Protein AF-A0A935I347-F1 (afdb_monomer_lite)

Foldseek 3Di:
DDDPVQDDVNDHDDDDPDDPPDDPLAFFFDFDFDADVVLDPQQQDDDPQDGDGDPVVVVVVVVLVCCCVVPVQFDADDFGFDQDPVDNRTTRRRTGGGRRDD

pLDDT: mean 70.7, std 15.83, range [39.5, 91.5]

Sequence (102 aa):
MKSNSAKFKNKYRIPSARLQSWDYGKNGSYFITICTKNREHFFGEIFNEKMHFNEIGKIADKYWKEIPIHFPFIELGYVYAHQNLIDKNMSADAQVMVQGMR

Radius of gyration: 18.75 Å; chains: 1; bounding box: 40×50×45 Å

Secondary structure (DSSP, 8-state):
----TTEETTEE-PPPSS-TT--TTSSB-----BPPGGG--TTEEEETTEEEE-HHHHHHHHHHHHHHHH-TT-----------SS-SS--B------B---

Structure (mmCIF, N/CA/C/O backbone):
data_AF-A0A935I347-F1
#
_entry.id   AF-A0A935I347-F1
#
loop_
_atom_site.group_PDB
_atom_site.id
_atom_site.type_symbol
_atom_site.label_atom_id
_atom_site.label_alt_id
_atom_site.label_comp_id
_atom_site.label_asym_id
_atom_site.label_entity_id
_atom_site.label_seq_id
_atom_site.pdbx_PDB_ins_code
_atom_site.Cartn_x
_atom_site.Cartn_y
_atom_site.Cartn_z
_atom_site.occupancy
_atom_site.B_iso_or_equiv
_atom_site.auth_seq_id
_atom_site.auth_comp_id
_atom_site.auth_asym_id
_atom_site.auth_atom_id
_atom_site.pdbx_PDB_model_num
ATOM 1 N N . MET A 1 1 ? -23.617 -32.155 -29.149 1.00 39.50 1 MET A N 1
ATOM 2 C CA . MET A 1 1 ? -23.518 -31.917 -27.690 1.00 39.50 1 MET A CA 1
ATOM 3 C C . MET A 1 1 ? -22.556 -30.760 -27.459 1.00 39.50 1 MET A C 1
ATOM 5 O O . MET A 1 1 ? -21.398 -30.877 -27.836 1.00 39.50 1 MET A O 1
ATOM 9 N N . LYS A 1 2 ? -23.024 -29.612 -26.951 1.00 44.25 2 LYS A N 1
ATOM 10 C CA . LYS A 1 2 ? -22.150 -28.458 -26.687 1.00 44.25 2 LYS A CA 1
ATOM 11 C C . LYS A 1 2 ? -21.403 -28.703 -25.374 1.00 44.25 2 LYS A C 1
ATOM 13 O O . LYS A 1 2 ? -22.027 -28.780 -24.320 1.00 44.25 2 LYS A O 1
ATOM 18 N N . SER A 1 3 ? -20.085 -28.871 -25.460 1.00 48.00 3 SER A N 1
ATOM 19 C CA . SER A 1 3 ? -19.182 -28.849 -24.307 1.00 48.00 3 SER A CA 1
ATOM 20 C C . SER A 1 3 ? -19.367 -27.515 -23.580 1.00 48.00 3 SER A C 1
ATOM 22 O O . SER A 1 3 ? -19.092 -26.453 -24.138 1.00 48.00 3 SER A O 1
ATOM 24 N N . ASN A 1 4 ? -19.920 -27.556 -22.370 1.00 57.44 4 ASN A N 1
ATOM 25 C CA . ASN A 1 4 ? -20.160 -26.367 -21.562 1.00 57.44 4 ASN A CA 1
ATOM 26 C C . ASN A 1 4 ? -18.816 -25.951 -20.933 1.00 57.44 4 ASN A C 1
ATOM 28 O O . ASN A 1 4 ? -18.451 -26.423 -19.856 1.00 57.44 4 ASN A O 1
ATOM 32 N N . SER A 1 5 ? -18.056 -25.108 -21.640 1.00 61.50 5 SER A N 1
ATOM 33 C CA . SER A 1 5 ? -16.663 -24.731 -21.326 1.00 61.50 5 SER A CA 1
ATOM 34 C C . SER A 1 5 ? -16.477 -23.935 -20.024 1.00 61.50 5 SER A C 1
ATOM 36 O O . SER A 1 5 ? -15.349 -23.641 -19.637 1.00 61.50 5 SER A O 1
ATOM 38 N N . ALA A 1 6 ? -17.563 -23.606 -19.318 1.00 63.66 6 ALA A N 1
ATOM 39 C CA . ALA A 1 6 ? -17.540 -22.821 -18.085 1.00 63.66 6 ALA A CA 1
ATOM 40 C C . ALA A 1 6 ? -17.113 -23.613 -16.830 1.00 63.66 6 ALA A C 1
ATOM 42 O O . ALA A 1 6 ? -16.846 -23.015 -15.786 1.00 63.66 6 ALA A O 1
ATOM 43 N N . LYS A 1 7 ? -17.069 -24.952 -16.891 1.00 68.12 7 LYS A N 1
ATOM 44 C CA . LYS A 1 7 ? -16.740 -25.810 -15.740 1.00 68.12 7 LYS A CA 1
ATOM 45 C C . LYS A 1 7 ? -15.334 -26.392 -15.883 1.00 68.12 7 LYS A C 1
ATOM 47 O O . LYS A 1 7 ? -15.081 -27.192 -16.776 1.00 68.12 7 LYS A O 1
ATOM 52 N N . PHE A 1 8 ? -14.436 -26.064 -14.955 1.00 73.62 8 PHE A N 1
ATOM 53 C CA . PHE A 1 8 ? -13.135 -26.733 -14.830 1.00 73.62 8 PHE A CA 1
ATOM 54 C C . PHE A 1 8 ? -13.241 -27.831 -13.765 1.00 73.62 8 PHE A C 1
ATOM 56 O O . PHE A 1 8 ? -13.669 -27.561 -12.644 1.00 73.62 8 PHE A O 1
ATOM 63 N N . LYS A 1 9 ? -12.898 -29.083 -14.107 1.00 81.88 9 LYS A N 1
ATOM 64 C CA . LYS A 1 9 ? -13.061 -30.262 -13.222 1.00 81.88 9 LYS A CA 1
ATOM 65 C C . LYS A 1 9 ? -14.465 -30.377 -12.597 1.00 81.88 9 LYS A C 1
ATOM 67 O O . LYS A 1 9 ? -14.607 -30.671 -11.414 1.00 81.88 9 LYS A O 1
ATOM 72 N N . ASN A 1 10 ? -15.503 -30.112 -13.392 1.00 80.12 10 ASN A N 1
ATOM 73 C CA . ASN A 1 10 ? -16.909 -30.163 -12.974 1.00 80.12 10 ASN A CA 1
ATOM 74 C C . ASN A 1 10 ? -17.288 -29.204 -11.817 1.00 80.12 10 ASN A C 1
ATOM 76 O O . ASN A 1 10 ? -18.319 -29.389 -11.174 1.00 80.12 10 ASN A O 1
ATOM 80 N N . LYS A 1 11 ? -16.480 -28.163 -11.564 1.00 76.19 11 LYS A N 1
ATOM 81 C CA . LYS A 1 11 ? -16.739 -27.117 -10.564 1.00 76.19 11 LYS A CA 1
ATOM 82 C C . LYS A 1 11 ? -16.826 -25.743 -11.232 1.00 76.19 11 LYS A C 1
ATOM 84 O O . LYS A 1 11 ? -16.087 -25.456 -12.176 1.00 76.19 11 LYS A O 1
ATOM 89 N N . TYR A 1 12 ? -17.727 -24.893 -10.735 1.00 76.88 12 TYR A N 1
ATOM 90 C CA . TYR A 1 12 ? -17.736 -23.471 -11.079 1.00 76.88 12 TYR A CA 1
ATOM 91 C C . TYR A 1 12 ? -16.483 -22.823 -10.488 1.00 76.88 12 TYR A C 1
ATOM 93 O O . TYR A 1 12 ? -16.187 -23.005 -9.307 1.00 76.88 12 TYR A O 1
ATOM 101 N N . ARG A 1 13 ? -15.725 -22.100 -11.314 1.00 75.94 13 ARG A N 1
ATOM 102 C CA . ARG A 1 13 ? -14.539 -21.357 -10.882 1.00 75.94 13 ARG A CA 1
ATOM 103 C C . ARG A 1 13 ? -14.825 -19.875 -11.038 1.00 75.94 13 ARG A C 1
ATOM 105 O O . ARG A 1 13 ? -15.280 -19.460 -12.099 1.00 75.94 13 ARG A O 1
ATOM 112 N N . ILE A 1 14 ? -14.518 -19.089 -10.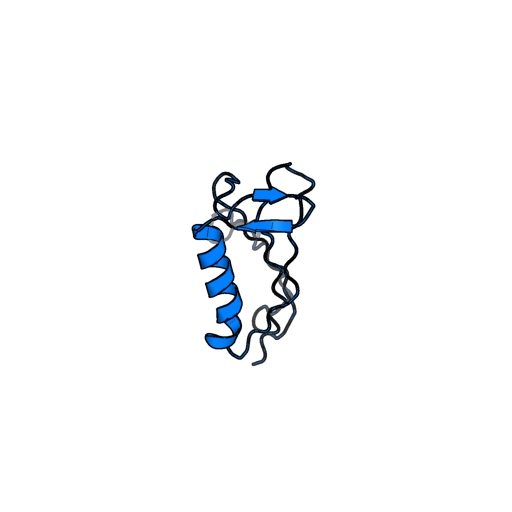012 1.00 78.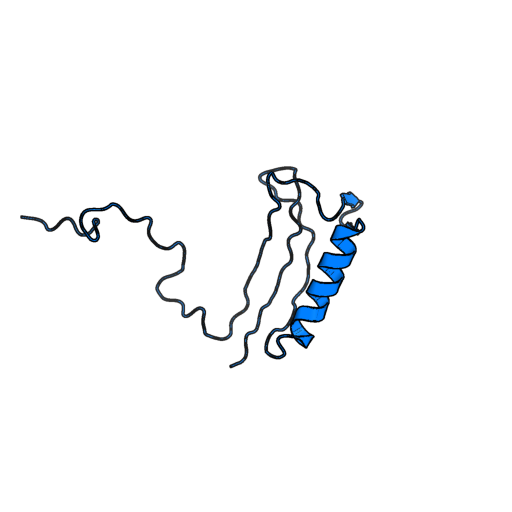75 14 ILE A N 1
ATOM 113 C CA . ILE A 1 14 ? -14.487 -17.635 -10.158 1.00 78.75 14 ILE A CA 1
ATOM 114 C C . ILE A 1 14 ? -13.318 -17.321 -11.107 1.00 78.75 14 ILE A C 1
ATOM 116 O O . ILE A 1 14 ? -12.186 -17.741 -10.827 1.00 78.75 14 ILE A O 1
ATOM 120 N N . PRO A 1 15 ? -13.565 -16.685 -12.267 1.00 77.94 15 PRO A N 1
ATOM 121 C CA . PRO A 1 15 ? -12.487 -16.291 -13.159 1.00 77.94 15 PRO A CA 1
ATOM 122 C C . PRO A 1 15 ? -11.554 -15.317 -12.437 1.00 77.94 15 PRO A C 1
ATOM 124 O O . PRO A 1 15 ? -11.950 -14.609 -11.515 1.00 77.94 15 PRO A O 1
ATOM 127 N N . SER A 1 16 ? -10.286 -15.310 -12.839 1.00 81.69 16 SER A N 1
ATOM 128 C CA . SER A 1 16 ? -9.329 -14.365 -12.269 1.00 81.69 16 SER A CA 1
ATOM 129 C C . SER A 1 16 ? -9.774 -12.936 -12.577 1.00 81.69 16 SER A C 1
ATOM 131 O O . SER A 1 16 ? -10.100 -12.643 -13.723 1.00 81.69 16 SER A O 1
ATOM 133 N N . ALA A 1 17 ? -9.717 -12.049 -11.582 1.00 85.56 17 ALA A N 1
ATOM 134 C CA . ALA A 1 17 ? -9.893 -10.611 -11.792 1.00 85.56 17 ALA A CA 1
ATOM 135 C C . ALA A 1 17 ? -8.707 -9.973 -12.548 1.00 85.56 17 ALA A C 1
ATOM 137 O O . ALA A 1 17 ? -8.775 -8.817 -12.951 1.00 85.56 17 ALA A O 1
ATOM 138 N N . ARG A 1 18 ? -7.605 -10.714 -12.736 1.00 86.00 18 ARG A N 1
ATOM 139 C CA . ARG A 1 18 ? -6.420 -10.243 -13.462 1.00 86.00 18 ARG A CA 1
ATOM 140 C C . ARG A 1 18 ? -6.702 -10.131 -14.958 1.00 86.00 18 ARG A C 1
ATOM 142 O O . ARG A 1 18 ? -7.272 -11.054 -15.552 1.00 86.00 18 ARG A O 1
ATOM 149 N N . LEU A 1 19 ? -6.208 -9.054 -15.566 1.00 85.75 19 LEU A N 1
ATOM 150 C CA . LEU A 1 19 ? -6.233 -8.864 -17.012 1.00 85.75 19 LEU A CA 1
ATOM 151 C C . LEU A 1 19 ? -5.406 -9.972 -17.678 1.00 85.75 19 LEU A C 1
ATOM 153 O O . LEU A 1 19 ? -4.202 -10.069 -17.460 1.00 85.75 19 LEU A O 1
ATOM 157 N N . GLN A 1 20 ? -6.061 -10.833 -18.461 1.00 86.94 20 GLN A N 1
ATOM 158 C CA . GLN A 1 20 ? -5.447 -12.066 -18.980 1.00 86.94 20 GLN A CA 1
ATOM 159 C C . GLN A 1 20 ? -4.289 -11.817 -19.954 1.00 86.94 20 GLN A C 1
ATOM 161 O O . GLN A 1 20 ? -3.413 -12.663 -20.087 1.00 86.94 20 GLN A 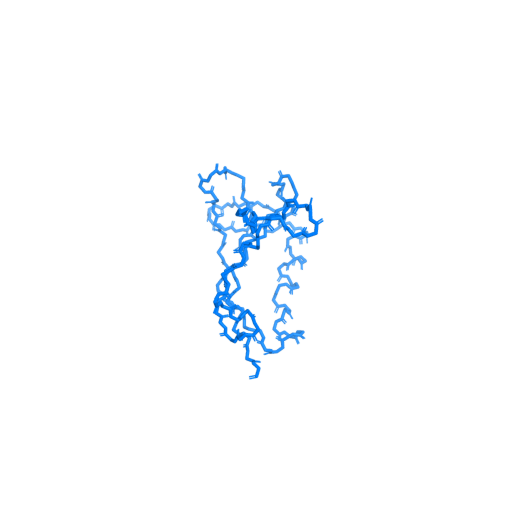O 1
ATOM 166 N N . SER A 1 21 ? -4.283 -10.669 -20.628 1.00 90.19 21 SER A N 1
ATOM 167 C CA . SER A 1 21 ? -3.242 -10.274 -21.578 1.00 90.19 21 SER A CA 1
ATOM 168 C C . SER A 1 21 ? -2.051 -9.563 -20.929 1.00 90.19 21 SER A C 1
ATOM 170 O O . SER A 1 21 ? -1.105 -9.221 -21.637 1.00 90.19 21 SER A O 1
ATOM 172 N N . TRP A 1 22 ? -2.083 -9.314 -19.615 1.00 85.19 22 TRP A N 1
ATOM 173 C CA . TRP A 1 22 ? -1.038 -8.565 -18.923 1.00 85.19 22 TRP A CA 1
ATOM 174 C C . TRP A 1 22 ? -0.093 -9.480 -18.149 1.00 85.19 22 TRP A C 1
ATOM 176 O O . TRP A 1 22 ? -0.519 -10.307 -17.339 1.00 85.19 22 TRP A O 1
ATOM 186 N N . ASP A 1 23 ? 1.205 -9.293 -18.371 1.00 84.62 23 ASP A N 1
ATOM 187 C CA . ASP A 1 23 ? 2.251 -9.954 -17.600 1.00 84.62 23 ASP A CA 1
ATOM 188 C C . ASP A 1 23 ? 2.606 -9.102 -16.377 1.00 84.62 23 ASP A C 1
ATOM 190 O O . ASP A 1 23 ? 3.374 -8.146 -16.458 1.00 84.62 23 ASP A O 1
ATOM 194 N N . TYR A 1 24 ? 2.040 -9.475 -15.230 1.00 79.44 24 TYR A N 1
ATOM 195 C CA . TYR A 1 24 ? 2.273 -8.806 -13.947 1.00 79.44 24 TYR A CA 1
ATOM 196 C C . TYR A 1 24 ? 3.708 -8.979 -13.413 1.00 79.44 24 TYR A C 1
ATOM 198 O O . TYR A 1 24 ? 4.042 -8.386 -12.391 1.00 79.44 24 TYR A O 1
ATOM 206 N N . GLY A 1 25 ? 4.546 -9.801 -14.060 1.00 77.75 25 GLY A N 1
ATOM 207 C CA . GLY A 1 25 ? 5.971 -9.926 -13.750 1.00 77.75 25 GLY A CA 1
ATOM 208 C C . GLY A 1 25 ? 6.856 -8.905 -14.469 1.00 77.75 25 GLY A C 1
ATOM 209 O O . GLY A 1 25 ? 8.048 -8.838 -14.172 1.00 77.75 25 GLY A O 1
ATOM 210 N N . LYS A 1 26 ? 6.304 -8.132 -15.413 1.00 80.69 26 LYS A N 1
ATOM 211 C CA . LYS A 1 26 ? 7.020 -7.053 -16.102 1.00 80.69 26 LYS A CA 1
ATOM 212 C C . LYS A 1 26 ? 6.945 -5.748 -15.322 1.00 80.69 26 LYS A C 1
ATOM 214 O O . LYS A 1 26 ? 6.000 -5.509 -14.566 1.00 80.69 26 LYS A O 1
ATOM 219 N N . ASN A 1 27 ? 7.917 -4.884 -15.594 1.00 80.38 27 ASN A N 1
ATOM 220 C CA . ASN A 1 27 ? 7.946 -3.507 -15.130 1.00 80.38 27 ASN A CA 1
ATOM 221 C C . ASN A 1 27 ? 6.627 -2.812 -15.493 1.00 80.38 27 ASN A C 1
ATOM 223 O O . ASN A 1 27 ? 6.194 -2.835 -16.648 1.00 80.38 27 ASN A O 1
ATOM 227 N N . GLY A 1 28 ? 5.997 -2.173 -14.516 1.00 78.88 28 GLY A N 1
ATOM 228 C CA . GLY A 1 28 ? 4.780 -1.401 -14.723 1.00 78.88 28 GLY A CA 1
ATOM 229 C C . GLY A 1 28 ? 4.336 -0.754 -13.425 1.00 78.88 28 GLY A C 1
ATOM 230 O O . GLY A 1 28 ? 4.605 -1.289 -12.362 1.00 78.88 28 GLY A O 1
ATOM 231 N N . SER A 1 29 ? 3.666 0.389 -13.499 1.00 77.88 29 SER A N 1
ATOM 232 C CA . SER A 1 29 ? 3.184 1.080 -12.304 1.00 77.88 29 SER A CA 1
ATOM 233 C C . SER A 1 29 ? 1.853 0.494 -11.851 1.00 77.88 29 SER A C 1
ATOM 235 O O . SER A 1 29 ? 0.925 0.346 -12.647 1.00 77.88 29 SER A O 1
ATOM 237 N N . TYR A 1 30 ? 1.748 0.186 -10.563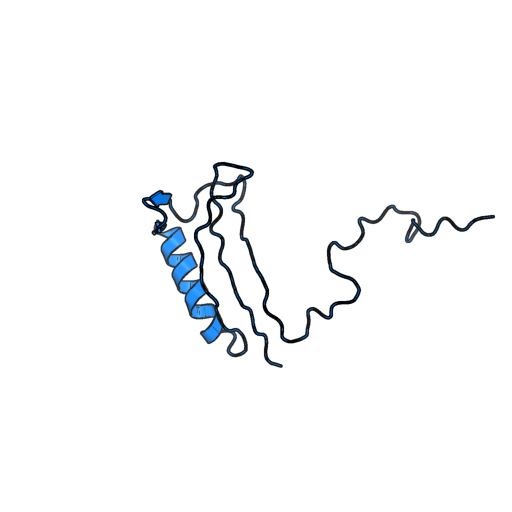 1.00 75.38 30 TYR A N 1
ATOM 238 C CA . TYR A 1 30 ? 0.523 -0.328 -9.962 1.00 75.38 30 TYR A CA 1
ATOM 239 C C . TYR A 1 30 ? -0.121 0.730 -9.064 1.00 75.38 30 TYR A C 1
ATOM 241 O O . TYR A 1 30 ? 0.497 1.709 -8.668 1.00 75.38 30 TYR A O 1
ATOM 249 N N . PHE A 1 31 ? -1.401 0.553 -8.768 1.00 72.56 31 PHE A N 1
ATOM 250 C CA . PHE A 1 31 ? -2.079 1.292 -7.714 1.00 72.56 31 PHE A CA 1
ATOM 251 C C . PHE A 1 31 ? -2.548 0.264 -6.695 1.00 72.56 31 PHE A C 1
ATOM 253 O O . PHE A 1 31 ? -3.250 -0.683 -7.058 1.00 72.56 31 PHE A O 1
ATOM 260 N N . ILE A 1 32 ? -2.106 0.407 -5.448 1.00 72.00 32 ILE A N 1
ATOM 261 C CA . ILE A 1 32 ? -2.431 -0.521 -4.367 1.00 72.00 32 ILE A CA 1
ATOM 262 C C . ILE A 1 32 ? -3.260 0.244 -3.341 1.00 72.00 32 ILE A C 1
ATOM 264 O O . ILE A 1 32 ? -2.876 1.315 -2.889 1.00 72.00 32 ILE A O 1
ATOM 268 N N . THR A 1 33 ? -4.398 -0.328 -2.974 1.00 71.56 33 THR A N 1
ATOM 269 C CA . THR A 1 33 ? -5.253 0.168 -1.896 1.00 71.56 33 THR A CA 1
ATOM 270 C C . THR A 1 33 ? -5.291 -0.891 -0.808 1.00 71.56 33 THR A C 1
ATOM 272 O O . THR A 1 33 ? -5.595 -2.053 -1.090 1.00 71.56 33 THR A O 1
ATOM 275 N N . ILE A 1 34 ? -4.977 -0.508 0.432 1.00 71.50 34 ILE A N 1
ATOM 276 C CA . ILE A 1 34 ? -4.989 -1.416 1.581 1.00 71.50 34 ILE A CA 1
ATOM 277 C C . ILE A 1 34 ? -6.171 -1.054 2.474 1.00 71.50 34 ILE A C 1
ATOM 279 O O . ILE A 1 34 ? -6.133 -0.090 3.234 1.00 71.50 34 ILE A O 1
ATOM 283 N N . CYS A 1 35 ? -7.219 -1.871 2.419 1.00 72.06 35 CYS A N 1
ATOM 284 C CA . CYS A 1 35 ? -8.352 -1.746 3.328 1.00 72.06 35 CYS A CA 1
ATOM 285 C C . CYS A 1 35 ? -8.087 -2.509 4.627 1.00 72.06 35 CYS A C 1
ATOM 287 O O . CYS A 1 35 ? -7.741 -3.692 4.613 1.00 72.06 35 CYS A O 1
ATOM 289 N N . THR A 1 36 ? -8.300 -1.851 5.761 1.00 72.75 36 THR A N 1
ATOM 290 C CA . THR A 1 36 ? -8.260 -2.488 7.076 1.00 72.75 36 THR A CA 1
ATOM 291 C C . THR A 1 36 ? -9.457 -3.412 7.289 1.00 72.75 36 THR A C 1
ATOM 293 O O . THR A 1 36 ? -10.529 -3.242 6.698 1.00 72.75 36 THR A O 1
ATOM 296 N N . LYS A 1 37 ? -9.292 -4.412 8.166 1.00 75.19 37 LYS A N 1
ATOM 297 C CA . LYS A 1 37 ? -10.397 -5.292 8.563 1.00 75.19 37 LYS A CA 1
ATOM 298 C C . LYS A 1 37 ? -11.540 -4.448 9.128 1.00 75.19 37 LYS A C 1
ATOM 300 O O . LYS A 1 37 ? -11.296 -3.525 9.897 1.00 75.19 37 LYS A O 1
ATOM 305 N N . ASN A 1 38 ? -12.769 -4.750 8.707 1.00 77.88 38 ASN A N 1
ATOM 306 C CA . ASN A 1 38 ? -13.982 -4.008 9.074 1.00 77.88 38 ASN A CA 1
ATOM 307 C C . ASN A 1 38 ? -13.931 -2.494 8.779 1.00 77.88 38 ASN A C 1
ATOM 309 O O . ASN A 1 38 ? -14.803 -1.767 9.243 1.00 77.88 38 ASN A O 1
ATOM 313 N N . ARG A 1 39 ? -12.949 -2.021 7.992 1.00 69.44 39 ARG A N 1
ATOM 314 C CA . ARG A 1 39 ? -12.695 -0.594 7.731 1.00 69.44 39 ARG A CA 1
ATOM 315 C C . ARG A 1 39 ? -12.407 0.205 9.010 1.00 69.44 39 ARG A C 1
ATOM 317 O O . ARG A 1 39 ? -12.718 1.388 9.083 1.00 69.44 39 ARG A O 1
ATOM 324 N N . GLU A 1 40 ? -11.833 -0.446 10.020 1.00 71.81 40 GLU A N 1
ATOM 325 C CA . GLU A 1 40 ? -11.424 0.196 11.270 1.00 71.81 40 GLU A CA 1
ATOM 326 C C . GLU A 1 40 ? -10.172 1.066 11.063 1.00 71.81 40 GLU A C 1
ATOM 328 O O . GLU A 1 40 ? -9.258 0.712 10.312 1.00 71.81 40 GLU A O 1
ATOM 333 N N . HIS A 1 41 ? -10.104 2.199 11.760 1.00 74.12 41 HIS A N 1
ATOM 334 C CA . HIS A 1 41 ? -9.036 3.198 11.647 1.00 74.12 41 HIS A CA 1
ATOM 335 C C . HIS A 1 41 ? -7.750 2.789 12.399 1.00 74.12 41 HIS A C 1
ATOM 337 O O . HIS A 1 41 ? -7.260 3.501 13.273 1.00 74.12 41 HIS A O 1
ATOM 343 N N . PHE A 1 42 ? -7.174 1.625 12.073 1.00 78.56 42 PHE A N 1
ATOM 344 C CA . PHE A 1 42 ? -6.018 1.075 12.804 1.00 78.56 42 PHE A CA 1
ATOM 345 C C . PHE A 1 42 ? -4.763 1.943 12.751 1.00 78.56 42 PHE A C 1
ATOM 347 O O . PHE A 1 42 ? -3.960 1.891 13.678 1.00 78.56 42 PHE A O 1
ATOM 354 N N . PHE A 1 43 ? -4.581 2.725 11.688 1.00 78.81 43 PHE A N 1
ATOM 355 C CA . PHE A 1 43 ? -3.374 3.527 11.486 1.00 78.81 43 PHE A CA 1
ATOM 356 C C . PHE A 1 43 ? -3.489 4.951 12.042 1.00 78.81 43 PHE A C 1
ATOM 358 O O . PHE A 1 43 ? -2.505 5.683 12.031 1.00 78.81 43 PHE A O 1
ATOM 365 N N . GLY A 1 44 ? -4.660 5.349 12.541 1.00 81.12 44 GLY A N 1
ATOM 366 C CA . GLY A 1 44 ? -4.944 6.707 12.994 1.00 81.12 44 GLY A CA 1
ATOM 367 C C . GLY A 1 44 ? -6.094 7.339 12.220 1.00 81.12 44 GLY A C 1
ATOM 368 O O . GLY A 1 44 ? -6.876 6.650 11.566 1.00 81.12 44 GLY A O 1
ATOM 369 N N . GLU A 1 45 ? -6.187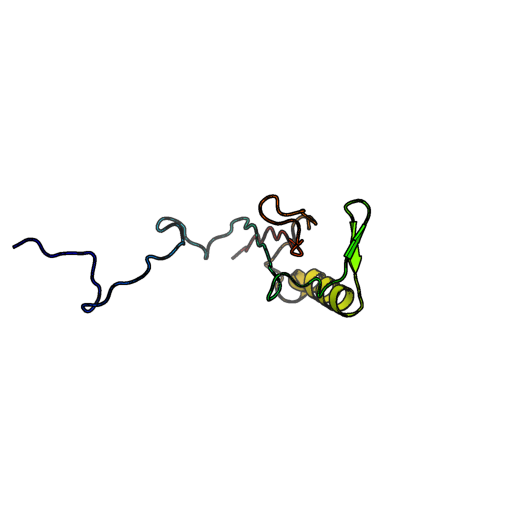 8.658 12.303 1.00 77.69 45 GLU A N 1
ATOM 370 C CA . GLU A 1 45 ? -7.325 9.432 11.811 1.00 77.69 45 GLU A CA 1
ATOM 371 C C . GLU A 1 45 ? -6.873 10.444 10.767 1.00 77.69 45 GLU A C 1
ATOM 373 O O . GLU A 1 45 ? -5.692 10.766 10.663 1.00 77.69 45 GLU A O 1
ATOM 378 N N . ILE A 1 46 ? -7.809 10.962 9.981 1.00 74.06 46 ILE A N 1
ATOM 379 C CA . ILE A 1 46 ? -7.505 11.986 8.985 1.00 74.06 46 ILE A CA 1
ATOM 380 C C . ILE A 1 46 ? -8.148 13.284 9.414 1.00 74.06 46 ILE A C 1
ATOM 382 O O . ILE A 1 46 ? -9.342 13.341 9.703 1.00 74.06 46 ILE A O 1
ATOM 386 N N . PHE A 1 47 ? -7.341 14.332 9.415 1.00 76.38 47 PHE A N 1
ATOM 387 C CA . PHE A 1 47 ? -7.760 15.674 9.762 1.00 76.38 47 PHE A CA 1
ATOM 388 C C . PHE A 1 47 ? -7.184 16.637 8.725 1.00 76.38 47 PHE A C 1
ATOM 390 O O . PHE A 1 47 ? -6.002 16.558 8.396 1.00 76.38 47 PHE A O 1
ATOM 397 N N . ASN A 1 48 ? -8.024 17.515 8.167 1.00 77.88 48 ASN A N 1
ATOM 398 C CA . ASN A 1 48 ? -7.653 18.436 7.083 1.00 77.88 48 ASN A CA 1
ATOM 399 C C . ASN A 1 48 ? -6.905 17.751 5.922 1.00 77.88 48 ASN A C 1
ATOM 401 O O . ASN A 1 48 ? -5.825 18.195 5.532 1.00 77.88 48 ASN A O 1
ATOM 405 N N . GLU A 1 49 ? -7.459 16.645 5.411 1.00 73.00 49 GLU A N 1
ATOM 406 C CA . GLU A 1 49 ? -6.902 15.878 4.276 1.00 73.00 49 GLU A CA 1
ATOM 407 C C . GLU A 1 49 ? -5.494 15.304 4.523 1.00 73.00 49 GLU A C 1
ATOM 409 O O . GLU A 1 49 ? -4.813 14.856 3.601 1.00 73.00 49 GLU A O 1
ATOM 414 N N . LYS A 1 50 ? -5.045 15.279 5.783 1.00 71.19 50 LYS A N 1
ATOM 415 C CA . LYS A 1 50 ? -3.755 14.722 6.191 1.00 71.19 50 LYS A CA 1
ATOM 416 C C . LYS A 1 50 ? -3.965 13.550 7.129 1.00 71.19 50 LYS A C 1
ATOM 418 O O . LYS A 1 50 ? -4.781 13.610 8.045 1.00 71.19 50 LYS A O 1
ATOM 423 N N . MET A 1 51 ? -3.201 12.487 6.908 1.00 75.75 51 MET A N 1
ATOM 424 C CA . MET A 1 51 ? -3.173 11.337 7.804 1.00 75.75 51 MET A CA 1
ATOM 425 C C . MET A 1 51 ? -2.424 11.702 9.092 1.00 75.75 51 MET A C 1
ATOM 427 O O . MET A 1 51 ? -1.247 12.061 9.056 1.00 75.75 51 MET A O 1
ATOM 431 N N . HIS A 1 52 ? -3.097 11.583 10.232 1.00 81.38 52 HIS A N 1
ATOM 432 C CA . HIS A 1 52 ? -2.520 11.690 11.566 1.00 81.38 52 HIS A CA 1
ATOM 433 C C . HIS A 1 52 ? -2.328 10.284 12.132 1.00 81.38 52 HIS A C 1
ATOM 435 O O . HIS A 1 52 ? -3.269 9.637 12.594 1.00 81.38 52 HIS A O 1
ATOM 441 N N . PHE A 1 53 ? -1.088 9.800 12.076 1.00 83.31 53 PHE A N 1
ATOM 442 C CA . PHE A 1 53 ? -0.767 8.448 12.510 1.00 83.31 53 PHE A CA 1
ATOM 443 C C . PHE A 1 53 ? -0.858 8.276 14.031 1.00 83.31 53 PHE A C 1
ATOM 445 O O . PHE A 1 53 ? -0.306 9.073 14.794 1.00 83.31 53 PHE A O 1
ATOM 452 N N . ASN A 1 54 ? -1.468 7.172 14.462 1.00 83.88 54 ASN A N 1
ATOM 453 C CA . ASN A 1 54 ? -1.269 6.634 15.808 1.00 83.88 54 ASN A CA 1
ATOM 454 C C . ASN A 1 54 ? 0.039 5.809 15.862 1.00 83.88 54 ASN A C 1
ATOM 456 O O . ASN A 1 54 ? 0.774 5.728 14.877 1.00 83.88 54 ASN A O 1
ATOM 460 N N . GLU A 1 55 ? 0.348 5.170 16.993 1.00 89.31 55 GLU A N 1
ATOM 461 C CA . GLU A 1 55 ? 1.586 4.382 17.133 1.00 89.31 55 GLU A CA 1
ATOM 462 C C . GLU A 1 55 ? 1.712 3.247 16.100 1.00 89.31 55 GLU A C 1
ATOM 464 O O . GLU A 1 55 ? 2.789 3.029 15.547 1.00 89.31 55 GLU A O 1
ATOM 469 N N . ILE A 1 56 ? 0.609 2.576 15.759 1.00 85.44 56 ILE A N 1
ATOM 470 C CA . ILE A 1 56 ? 0.592 1.520 14.734 1.00 85.44 56 ILE A CA 1
ATOM 471 C C . ILE A 1 56 ? 0.814 2.125 13.342 1.00 85.44 56 ILE A C 1
ATOM 473 O O . ILE A 1 56 ? 1.586 1.591 12.547 1.00 85.44 56 ILE A O 1
ATOM 477 N N . GLY A 1 57 ? 0.180 3.263 13.055 1.00 83.19 57 GLY A N 1
ATOM 478 C CA . GLY A 1 57 ? 0.362 4.012 11.816 1.00 83.19 57 GLY A CA 1
ATOM 479 C C . GLY A 1 57 ? 1.801 4.466 11.597 1.00 83.19 57 GLY A C 1
ATOM 480 O O . GLY A 1 57 ? 2.312 4.330 10.491 1.00 83.19 57 GLY A O 1
ATOM 481 N N . LYS A 1 58 ? 2.488 4.922 12.652 1.00 86.50 58 LYS A N 1
ATOM 482 C CA . LYS A 1 58 ? 3.910 5.301 12.587 1.00 86.50 58 LYS A CA 1
ATOM 483 C C . LYS A 1 58 ? 4.798 4.108 12.238 1.00 86.50 58 LYS A C 1
ATOM 485 O O . LYS A 1 58 ? 5.729 4.247 11.451 1.00 86.50 58 LYS A O 1
ATOM 490 N N . ILE A 1 59 ? 4.508 2.934 12.804 1.00 88.94 59 ILE A N 1
ATOM 491 C CA . ILE A 1 59 ? 5.228 1.694 12.481 1.00 88.94 59 ILE A CA 1
ATOM 492 C C . ILE A 1 59 ? 4.977 1.299 11.020 1.00 88.94 59 ILE A C 1
ATOM 494 O O . ILE A 1 59 ? 5.922 0.967 10.306 1.00 88.94 59 ILE A O 1
ATOM 498 N N . ALA A 1 60 ? 3.725 1.369 10.562 1.00 84.94 60 ALA A N 1
ATOM 499 C CA . ALA A 1 60 ? 3.373 1.080 9.176 1.00 84.94 60 ALA A CA 1
ATOM 500 C C . ALA A 1 60 ? 4.070 2.040 8.195 1.00 84.94 60 ALA A C 1
ATOM 502 O O . ALA A 1 60 ? 4.670 1.579 7.229 1.00 84.94 60 ALA A O 1
ATOM 503 N N . ASP A 1 61 ? 4.063 3.348 8.471 1.00 83.81 61 ASP A N 1
ATOM 504 C CA . ASP A 1 61 ? 4.748 4.375 7.673 1.00 83.81 61 ASP A CA 1
ATOM 505 C C . ASP A 1 61 ? 6.273 4.181 7.646 1.00 83.81 61 ASP A C 1
ATOM 507 O O . ASP A 1 61 ? 6.903 4.333 6.597 1.00 83.81 61 ASP A O 1
ATOM 511 N N . LYS A 1 62 ? 6.874 3.774 8.771 1.00 88.50 62 LYS A N 1
ATOM 512 C CA . LYS A 1 62 ? 8.294 3.414 8.827 1.00 88.50 62 LYS A CA 1
ATOM 513 C C . LYS A 1 62 ? 8.607 2.271 7.861 1.00 88.50 62 LYS A C 1
ATOM 515 O O . LYS A 1 62 ? 9.440 2.437 6.975 1.00 88.50 62 LYS A O 1
ATOM 520 N N . TYR A 1 63 ? 7.929 1.132 8.003 1.00 87.62 63 TYR A N 1
ATOM 521 C CA . TYR A 1 63 ? 8.194 -0.028 7.148 1.00 87.62 63 TYR A CA 1
ATOM 522 C C . TYR A 1 63 ? 7.836 0.224 5.690 1.00 87.62 63 TYR A C 1
ATOM 524 O O . TYR A 1 63 ? 8.508 -0.288 4.800 1.00 87.62 63 TYR A O 1
ATOM 532 N N . TRP A 1 64 ? 6.820 1.049 5.440 1.00 84.81 64 TRP A N 1
ATOM 533 C CA . TRP A 1 64 ? 6.490 1.509 4.103 1.00 84.81 64 TRP A CA 1
ATOM 534 C C . TRP A 1 64 ? 7.687 2.175 3.429 1.00 84.81 64 TRP A C 1
ATOM 536 O O . TRP A 1 64 ? 8.082 1.769 2.341 1.00 84.81 64 TRP A O 1
ATOM 546 N N . LYS A 1 65 ? 8.318 3.140 4.105 1.00 85.69 65 LYS A N 1
ATOM 547 C CA . LYS A 1 65 ? 9.510 3.848 3.611 1.00 85.69 65 LYS A CA 1
ATOM 548 C C . LYS A 1 65 ? 10.745 2.953 3.506 1.00 85.69 65 LYS A C 1
ATOM 550 O O . LYS A 1 65 ? 11.644 3.261 2.730 1.00 85.69 65 LYS A O 1
ATOM 555 N N . GLU A 1 66 ? 10.788 1.849 4.247 1.00 91.50 66 GLU A N 1
ATOM 556 C CA . GLU A 1 66 ? 11.860 0.850 4.174 1.00 91.50 66 GLU A CA 1
ATOM 557 C C . GLU A 1 66 ? 11.687 -0.143 3.006 1.00 91.50 66 GLU A C 1
ATOM 559 O O . GLU A 1 66 ? 12.622 -0.884 2.701 1.00 91.50 66 GLU A O 1
ATOM 564 N N . ILE A 1 67 ? 10.550 -0.148 2.291 1.00 87.19 67 ILE A N 1
ATOM 565 C CA . ILE A 1 67 ? 10.325 -1.054 1.148 1.00 87.19 67 ILE A CA 1
ATOM 566 C C . ILE A 1 67 ? 11.444 -0.953 0.093 1.00 87.19 67 ILE A C 1
ATOM 568 O O . ILE A 1 67 ? 12.004 -2.000 -0.227 1.00 87.19 67 ILE A O 1
ATOM 572 N N . PRO A 1 68 ? 11.849 0.233 -0.410 1.00 87.69 68 PRO A N 1
ATOM 573 C CA . PRO A 1 68 ? 12.955 0.345 -1.368 1.00 87.69 68 PRO A CA 1
ATOM 574 C C . PRO A 1 68 ? 14.302 -0.127 -0.818 1.00 87.69 68 PRO A C 1
ATOM 576 O O . PRO A 1 68 ? 15.181 -0.519 -1.578 1.00 87.69 68 PRO A O 1
ATOM 579 N N . ILE A 1 69 ? 14.481 -0.103 0.506 1.00 91.25 69 ILE A N 1
ATOM 580 C CA . ILE A 1 69 ? 15.712 -0.570 1.155 1.00 91.25 69 ILE A CA 1
ATOM 581 C C . ILE A 1 69 ? 15.769 -2.101 1.111 1.00 91.25 69 ILE A C 1
ATOM 583 O O . ILE A 1 69 ? 16.809 -2.679 0.803 1.00 91.25 69 ILE A O 1
ATOM 587 N N . HIS A 1 70 ? 14.647 -2.767 1.392 1.00 91.00 70 HIS A N 1
ATOM 588 C CA . HIS A 1 70 ? 14.548 -4.227 1.340 1.00 91.00 70 HIS A CA 1
ATOM 589 C C . HIS A 1 70 ? 14.416 -4.771 -0.086 1.00 91.00 70 HIS A C 1
ATOM 591 O O . HIS A 1 70 ? 14.862 -5.884 -0.367 1.00 91.00 70 HIS A O 1
ATOM 597 N N . PHE A 1 71 ? 13.828 -3.984 -0.984 1.00 87.62 71 PHE A N 1
ATOM 598 C CA . PHE A 1 71 ? 13.564 -4.341 -2.371 1.00 87.62 71 PHE A CA 1
ATOM 599 C C . PHE A 1 71 ? 14.049 -3.212 -3.294 1.00 87.62 71 PHE A C 1
ATOM 601 O O . PHE A 1 71 ? 13.241 -2.394 -3.728 1.00 87.62 71 PHE A O 1
ATOM 608 N N . PRO A 1 72 ? 15.352 -3.171 -3.638 1.00 84.31 72 PRO A N 1
ATOM 609 C CA . PRO A 1 72 ? 15.950 -2.072 -4.412 1.00 84.31 72 PRO A CA 1
ATOM 610 C C . PRO A 1 72 ? 15.375 -1.880 -5.820 1.00 84.31 72 PRO A C 1
ATOM 612 O O . PRO A 1 72 ? 15.583 -0.849 -6.445 1.00 84.31 72 PRO A O 1
ATOM 615 N N . PHE A 1 73 ? 14.664 -2.885 -6.328 1.00 81.50 73 PHE A N 1
ATOM 616 C CA . PHE A 1 73 ? 13.947 -2.842 -7.600 1.00 81.50 73 PHE A CA 1
ATOM 617 C C . PHE A 1 73 ? 12.528 -2.267 -7.470 1.00 81.50 73 PHE A C 1
ATOM 619 O O . PHE A 1 73 ? 11.777 -2.305 -8.438 1.00 81.50 73 PHE A O 1
ATOM 626 N N . ILE A 1 74 ? 12.124 -1.805 -6.283 1.00 81.69 74 ILE A N 1
ATOM 627 C CA . ILE A 1 74 ? 10.838 -1.155 -6.034 1.00 81.69 74 ILE A CA 1
ATOM 628 C C . ILE A 1 74 ? 11.081 0.326 -5.788 1.00 81.69 74 ILE A C 1
ATOM 630 O O . ILE A 1 74 ? 11.770 0.716 -4.848 1.00 81.69 74 ILE A O 1
ATOM 634 N N . GLU A 1 75 ? 10.416 1.148 -6.584 1.00 81.12 75 GLU A N 1
ATOM 635 C CA . GLU A 1 75 ? 10.265 2.569 -6.307 1.00 81.12 75 GLU A CA 1
ATOM 636 C C . GLU A 1 75 ? 8.941 2.804 -5.568 1.00 81.12 75 GLU A C 1
ATOM 638 O O . GLU A 1 75 ? 7.953 2.098 -5.781 1.00 81.12 75 GLU A O 1
ATOM 643 N N . LEU A 1 76 ? 8.915 3.767 -4.646 1.00 77.88 76 LEU A N 1
ATOM 644 C CA . LEU A 1 76 ? 7.666 4.221 -4.036 1.00 77.88 76 LEU A CA 1
ATOM 645 C C . LEU A 1 76 ? 7.165 5.445 -4.798 1.00 77.88 76 LEU A C 1
ATOM 647 O O . LEU A 1 76 ? 7.919 6.382 -5.051 1.00 77.88 76 LEU A O 1
ATOM 651 N N . GLY A 1 77 ? 5.878 5.428 -5.137 1.00 69.88 77 GLY A N 1
ATOM 652 C CA . GLY A 1 77 ? 5.187 6.582 -5.705 1.00 69.88 77 GLY A CA 1
ATOM 653 C C . GLY A 1 77 ? 4.656 7.526 -4.626 1.00 69.88 77 GLY A C 1
ATOM 654 O O . GLY A 1 77 ? 5.017 7.440 -3.451 1.00 69.88 77 GLY A O 1
ATOM 655 N N . TYR A 1 78 ? 3.753 8.418 -5.028 1.00 62.22 78 TYR A N 1
ATOM 656 C CA . TYR A 1 78 ? 3.029 9.267 -4.088 1.00 62.22 78 TYR A CA 1
ATOM 657 C C . TYR A 1 78 ? 2.105 8.424 -3.217 1.00 62.22 78 TYR A C 1
ATOM 659 O O . TYR A 1 78 ? 1.439 7.530 -3.717 1.00 62.22 78 TYR A O 1
ATOM 667 N N . VAL A 1 79 ? 2.031 8.731 -1.925 1.00 62.31 79 VAL A N 1
ATOM 668 C CA . VAL A 1 79 ? 1.019 8.169 -1.025 1.00 62.31 79 VAL A CA 1
ATOM 669 C C . VAL A 1 79 ? -0.115 9.180 -0.928 1.00 62.31 79 VAL A C 1
ATOM 671 O O . VAL A 1 79 ? 0.108 10.314 -0.505 1.00 62.31 79 VAL A O 1
ATOM 674 N N . TYR A 1 80 ? -1.326 8.778 -1.313 1.00 58.03 80 TYR A N 1
ATOM 675 C CA . TYR A 1 80 ? -2.512 9.621 -1.206 1.00 58.03 80 TYR A CA 1
ATOM 676 C C . TYR A 1 80 ? -3.419 9.086 -0.108 1.00 58.03 80 TYR A C 1
ATOM 678 O O . TYR A 1 80 ? -3.966 8.000 -0.219 1.00 58.03 80 TYR A O 1
ATOM 686 N N . ALA A 1 81 ? -3.649 9.876 0.933 1.00 56.62 81 ALA A N 1
ATOM 687 C CA . ALA A 1 81 ? -4.799 9.639 1.787 1.00 56.62 81 ALA A CA 1
ATOM 688 C C . ALA A 1 81 ? -6.059 10.018 0.998 1.00 56.62 81 ALA A C 1
ATOM 690 O O . ALA A 1 81 ? -6.323 11.203 0.803 1.00 56.62 81 ALA A O 1
ATOM 691 N N . HIS A 1 82 ? -6.807 9.035 0.500 1.00 50.22 82 HIS A N 1
ATOM 692 C CA . HIS A 1 82 ? -8.028 9.295 -0.253 1.00 50.22 82 HIS A CA 1
ATOM 693 C C . HIS A 1 82 ? -9.265 8.852 0.534 1.00 50.22 82 HIS A C 1
ATOM 695 O O . HIS A 1 82 ? -9.370 7.718 1.001 1.00 50.22 82 HIS A O 1
ATOM 701 N N . GLN A 1 83 ? -10.237 9.757 0.655 1.00 46.16 83 GLN A N 1
ATOM 702 C CA . GLN A 1 83 ? -11.556 9.440 1.188 1.00 46.16 83 GLN A CA 1
ATOM 703 C C . GLN A 1 83 ? -12.315 8.624 0.146 1.00 46.16 83 GLN A C 1
ATOM 705 O O . GLN A 1 83 ? -12.706 9.136 -0.902 1.00 46.16 83 GLN A O 1
ATOM 710 N N . ASN A 1 84 ? -12.526 7.338 0.413 1.00 45.34 84 ASN A N 1
ATOM 711 C CA . ASN A 1 84 ? -13.266 6.488 -0.510 1.00 45.34 84 ASN A CA 1
ATOM 712 C C . ASN A 1 84 ? -14.714 7.010 -0.673 1.00 45.34 84 ASN A C 1
ATOM 714 O O . ASN A 1 84 ? -15.401 7.269 0.313 1.00 45.34 84 ASN A O 1
ATOM 718 N N . LEU A 1 85 ? -15.177 7.208 -1.914 1.00 41.22 85 LEU A N 1
ATOM 719 C CA . LEU A 1 85 ? -16.475 7.844 -2.214 1.00 41.22 85 LEU A CA 1
ATOM 720 C C . LEU A 1 85 ? -17.677 6.906 -2.017 1.00 41.22 85 LEU A C 1
ATOM 722 O O . LEU A 1 85 ? -18.815 7.368 -1.977 1.00 41.22 85 LEU A O 1
ATOM 726 N N . ILE A 1 86 ? -17.438 5.598 -1.884 1.00 42.53 86 ILE A N 1
ATOM 727 C CA . ILE A 1 86 ? -18.496 4.599 -1.666 1.00 42.53 86 ILE A CA 1
ATOM 728 C C . ILE A 1 86 ? -18.806 4.450 -0.171 1.00 42.53 86 ILE A C 1
ATOM 730 O O . ILE A 1 86 ? -19.934 4.139 0.197 1.00 42.53 86 ILE A O 1
ATOM 734 N N . ASP A 1 87 ? -17.844 4.754 0.705 1.00 41.56 87 ASP A N 1
ATOM 735 C CA . ASP A 1 87 ? -17.990 4.606 2.146 1.00 41.56 87 ASP A CA 1
ATOM 736 C C . ASP A 1 87 ? -17.158 5.670 2.864 1.00 41.56 87 ASP A C 1
ATOM 738 O O . ASP A 1 87 ? -15.949 5.761 2.666 1.00 41.56 87 ASP A O 1
ATOM 742 N N . LYS A 1 88 ? -17.779 6.433 3.769 1.00 43.97 88 LYS A N 1
ATOM 743 C CA . LYS A 1 88 ? -17.119 7.469 4.590 1.00 43.97 88 LYS A CA 1
ATOM 744 C C . LYS A 1 88 ? -16.002 6.940 5.519 1.00 43.97 88 LYS A C 1
ATOM 746 O O . LYS A 1 88 ? -15.440 7.712 6.287 1.00 43.97 88 LYS A O 1
ATOM 751 N N . ASN A 1 89 ? -15.639 5.660 5.421 1.00 41.03 89 ASN A N 1
ATOM 752 C CA . ASN A 1 89 ? -14.626 4.999 6.235 1.00 41.03 89 ASN A CA 1
ATOM 753 C C . ASN A 1 89 ? -13.351 4.820 5.403 1.00 41.03 89 ASN A C 1
ATOM 755 O O . ASN A 1 89 ? -13.342 4.124 4.386 1.00 41.03 89 ASN A O 1
ATOM 759 N N . MET A 1 90 ? -12.296 5.501 5.832 1.00 46.66 90 MET A N 1
ATOM 760 C CA . MET A 1 90 ? -11.093 5.762 5.052 1.00 46.66 90 MET A CA 1
ATOM 761 C C . MET A 1 90 ? -10.047 4.664 5.266 1.00 46.66 90 MET A C 1
ATOM 763 O O . MET A 1 90 ? -9.566 4.460 6.380 1.00 46.66 90 MET A O 1
ATOM 767 N N . SER A 1 91 ? -9.715 3.940 4.199 1.00 46.28 91 SER A N 1
ATOM 768 C CA . S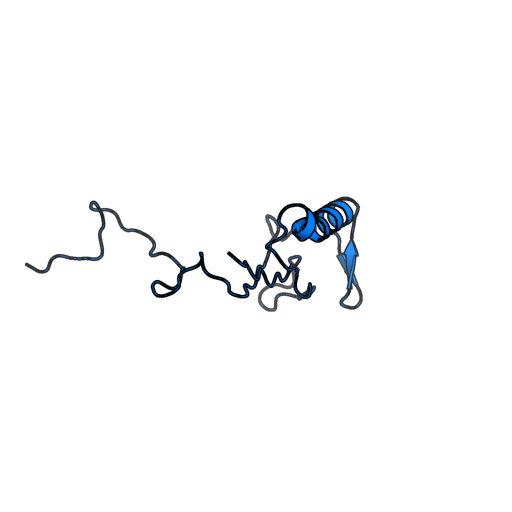ER A 1 91 ? -8.547 3.065 4.127 1.00 46.28 91 SER A CA 1
ATOM 769 C C . SER A 1 91 ? -7.295 3.909 3.894 1.00 46.28 91 SER A C 1
ATOM 771 O O . SER A 1 91 ? -7.345 4.913 3.188 1.00 46.28 91 SER A O 1
ATOM 773 N N . ALA A 1 92 ? -6.165 3.531 4.494 1.00 45.22 92 ALA A N 1
ATOM 774 C CA . ALA A 1 92 ? -4.887 4.123 4.122 1.00 45.22 92 ALA A CA 1
ATOM 775 C C . ALA A 1 92 ? -4.551 3.653 2.698 1.00 45.22 92 ALA A C 1
ATOM 777 O O . ALA A 1 92 ? -4.083 2.532 2.482 1.00 45.22 92 ALA A O 1
ATOM 778 N N . ASP A 1 93 ? -4.847 4.503 1.721 1.00 48.25 93 ASP A N 1
ATOM 779 C CA . ASP A 1 93 ? -4.590 4.239 0.312 1.00 48.25 93 ASP A CA 1
ATOM 780 C C . ASP A 1 93 ? -3.112 4.507 0.024 1.00 48.25 93 ASP A C 1
ATOM 782 O O . ASP A 1 93 ? -2.660 5.583 -0.358 1.00 48.25 93 ASP A O 1
ATOM 786 N N . ALA A 1 94 ? -2.301 3.496 0.285 1.00 41.03 94 ALA A N 1
ATOM 787 C CA . ALA A 1 94 ? -0.881 3.583 0.053 1.00 41.03 94 ALA A CA 1
ATOM 788 C C . ALA A 1 94 ? -0.604 3.353 -1.445 1.00 41.03 94 ALA A C 1
ATOM 790 O O . ALA A 1 94 ? -0.394 2.228 -1.893 1.00 41.03 94 ALA A O 1
ATOM 791 N N . GLN A 1 95 ? -0.647 4.422 -2.246 1.00 44.56 95 GLN A N 1
ATOM 792 C CA . GLN A 1 95 ? -0.329 4.331 -3.668 1.00 44.56 95 GLN A CA 1
ATOM 793 C C . GLN A 1 95 ? 1.160 3.973 -3.844 1.00 44.56 95 GLN A C 1
ATOM 795 O O . GLN A 1 95 ? 2.061 4.678 -3.396 1.00 44.56 95 GLN A O 1
ATOM 800 N N . VAL A 1 96 ? 1.419 2.839 -4.502 1.00 44.56 96 VAL A N 1
ATOM 801 C CA . VAL A 1 96 ? 2.778 2.395 -4.844 1.00 44.56 96 VAL A CA 1
ATOM 802 C C . VAL A 1 96 ? 2.915 2.322 -6.336 1.00 44.56 96 VAL A C 1
ATOM 804 O O . VAL A 1 96 ? 2.451 1.362 -6.941 1.00 44.56 96 VAL A O 1
ATOM 807 N N . MET A 1 97 ? 3.646 3.259 -6.925 1.00 45.34 97 MET A N 1
ATOM 808 C CA . MET A 1 97 ? 4.225 3.001 -8.235 1.00 45.34 97 MET A CA 1
ATOM 809 C C . MET A 1 97 ? 5.344 1.968 -8.088 1.00 45.34 97 MET A C 1
ATOM 811 O O . MET A 1 97 ? 6.507 2.334 -8.074 1.00 45.34 97 MET A O 1
ATOM 815 N N . VAL A 1 98 ? 5.002 0.679 -7.970 1.00 49.66 98 VAL A N 1
ATOM 816 C CA . VAL A 1 98 ? 5.997 -0.405 -7.987 1.00 49.66 98 VAL A CA 1
ATOM 817 C C . VAL A 1 98 ? 6.570 -0.500 -9.394 1.00 49.66 98 VAL A C 1
ATOM 819 O O . VAL A 1 98 ? 6.136 -1.332 -10.180 1.00 49.66 98 VAL A O 1
ATOM 822 N N . GLN A 1 99 ? 7.543 0.334 -9.738 1.00 49.88 99 GLN A N 1
ATOM 823 C CA . GLN A 1 99 ? 8.288 0.183 -10.979 1.00 49.88 99 GLN A CA 1
ATOM 824 C C . GLN A 1 99 ? 9.303 -0.946 -10.801 1.00 49.88 99 GLN A C 1
ATOM 826 O O . GLN A 1 99 ? 10.479 -0.711 -10.572 1.00 49.88 99 GLN A O 1
ATOM 831 N N . GLY A 1 100 ? 8.827 -2.190 -10.856 1.00 46.81 100 GLY A N 1
ATOM 832 C CA . GLY A 1 100 ? 9.693 -3.359 -10.769 1.00 46.81 100 GLY A CA 1
ATOM 833 C C . GLY A 1 100 ? 10.649 -3.385 -11.952 1.00 46.81 100 GLY A C 1
ATOM 834 O O . GLY A 1 100 ? 10.198 -3.768 -13.015 1.00 46.81 100 GLY A O 1
ATOM 835 N N . MET A 1 101 ? 11.913 -2.979 -11.807 1.00 46.91 101 MET A N 1
ATOM 836 C CA . MET A 1 101 ? 12.968 -3.255 -12.792 1.00 46.91 101 MET A CA 1
ATOM 837 C C . MET A 1 101 ? 13.486 -4.675 -12.567 1.00 46.91 101 MET A C 1
ATOM 839 O O . MET A 1 101 ? 14.065 -4.962 -11.520 1.00 46.91 101 MET A O 1
ATOM 843 N N . ARG A 1 102 ? 13.269 -5.570 -13.532 1.00 49.84 102 ARG A N 1
ATOM 844 C CA . ARG A 1 102 ? 14.106 -6.767 -13.657 1.00 49.84 102 ARG A CA 1
ATOM 845 C C . ARG A 1 102 ? 15.351 -6.467 -14.476 1.00 49.84 102 ARG A C 1
ATOM 847 O O . ARG A 1 102 ? 15.218 -5.693 -15.451 1.00 49.84 102 ARG A O 1
#